Protein AF-A0A9E2CR13-F1 (afdb_monomer_lite)

Structure (mmCIF, N/CA/C/O backbone):
data_AF-A0A9E2CR13-F1
#
_entry.id   AF-A0A9E2CR13-F1
#
loop_
_atom_site.group_PDB
_atom_site.id
_atom_site.type_symbol
_atom_site.label_atom_id
_atom_site.label_alt_id
_atom_site.label_comp_id
_atom_site.label_asym_id
_atom_site.label_entity_id
_atom_site.label_seq_id
_atom_site.pdbx_PDB_ins_code
_atom_site.Cartn_x
_atom_site.Cartn_y
_atom_site.Cartn_z
_atom_site.occupancy
_atom_site.B_iso_or_equiv
_atom_site.auth_seq_id
_atom_site.auth_comp_id
_atom_site.auth_asym_id
_atom_site.auth_atom_id
_atom_site.pdbx_PDB_model_num
ATOM 1 N N . MET A 1 1 ? 17.959 -12.755 -21.884 1.00 56.34 1 MET A N 1
ATOM 2 C CA . MET A 1 1 ? 17.316 -11.685 -21.083 1.00 56.34 1 MET A CA 1
ATOM 3 C C . MET A 1 1 ? 18.048 -10.366 -21.366 1.00 56.34 1 MET A C 1
ATOM 5 O O . MET A 1 1 ? 18.959 -10.002 -20.636 1.00 56.34 1 MET A O 1
ATOM 9 N N . ASN A 1 2 ? 17.731 -9.683 -22.476 1.00 63.97 2 ASN A N 1
ATOM 10 C CA . ASN A 1 2 ? 18.616 -8.652 -23.065 1.00 63.97 2 ASN A CA 1
ATOM 11 C C . ASN A 1 2 ? 18.690 -7.321 -22.292 1.00 63.97 2 ASN A C 1
ATOM 13 O O . ASN A 1 2 ? 19.558 -6.507 -22.577 1.00 63.97 2 ASN A O 1
ATOM 17 N N . ASN A 1 3 ? 17.838 -7.109 -21.285 1.00 83.69 3 ASN A N 1
ATOM 18 C CA . ASN A 1 3 ? 17.772 -5.853 -20.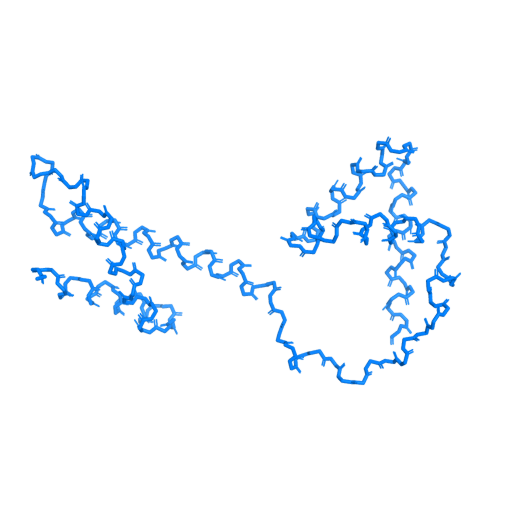532 1.00 83.69 3 ASN A CA 1
ATOM 19 C C . ASN A 1 3 ? 17.955 -6.035 -19.015 1.00 83.69 3 ASN A C 1
ATOM 21 O O . ASN A 1 3 ? 17.554 -5.170 -18.242 1.00 83.69 3 ASN A O 1
ATOM 25 N N . ILE A 1 4 ? 18.578 -7.127 -18.557 1.00 92.75 4 ILE A N 1
ATOM 26 C CA . ILE A 1 4 ? 18.740 -7.386 -17.112 1.00 92.75 4 ILE A CA 1
ATOM 27 C C . ILE A 1 4 ? 19.483 -6.254 -16.381 1.00 92.75 4 ILE A C 1
ATOM 29 O O . ILE A 1 4 ? 19.138 -5.909 -15.254 1.00 92.75 4 ILE A O 1
ATOM 33 N N . ASN A 1 5 ? 20.445 -5.607 -17.046 1.00 95.38 5 ASN A N 1
ATOM 34 C CA . ASN A 1 5 ? 21.179 -4.469 -16.487 1.00 95.38 5 ASN A CA 1
ATOM 35 C C . ASN A 1 5 ? 20.292 -3.229 -16.299 1.00 95.38 5 ASN A C 1
ATOM 37 O O . ASN A 1 5 ? 20.493 -2.480 -15.347 1.00 95.38 5 ASN A O 1
ATOM 41 N N . LEU A 1 6 ? 19.289 -3.029 -17.162 1.00 95.62 6 LEU A N 1
ATOM 42 C CA . LEU A 1 6 ? 18.298 -1.962 -17.007 1.00 95.62 6 LEU A CA 1
ATOM 43 C C . LEU A 1 6 ? 17.448 -2.203 -15.756 1.00 95.62 6 LEU A C 1
ATOM 45 O O . LEU A 1 6 ? 17.302 -1.301 -14.936 1.00 95.62 6 LEU A O 1
ATOM 49 N N . ILE A 1 7 ? 16.956 -3.434 -15.591 1.00 97.44 7 ILE A N 1
ATOM 50 C CA . ILE A 1 7 ? 16.152 -3.848 -14.434 1.00 97.44 7 ILE A CA 1
ATOM 51 C C . ILE A 1 7 ? 16.956 -3.642 -13.144 1.00 97.44 7 ILE A C 1
ATOM 53 O O . ILE A 1 7 ? 16.495 -2.952 -12.237 1.00 97.44 7 ILE A O 1
ATOM 57 N N . ARG A 1 8 ? 18.200 -4.149 -13.097 1.00 97.50 8 ARG A N 1
ATOM 58 C CA . ARG A 1 8 ? 19.111 -3.969 -11.952 1.00 97.50 8 ARG A CA 1
ATOM 59 C C . ARG A 1 8 ? 19.359 -2.497 -11.643 1.00 97.50 8 ARG A C 1
ATOM 61 O O . ARG A 1 8 ? 19.300 -2.113 -10.483 1.00 97.50 8 ARG A O 1
ATOM 68 N N . LYS A 1 9 ? 19.609 -1.671 -12.665 1.00 97.44 9 LYS A N 1
ATOM 69 C CA . LYS A 1 9 ? 19.851 -0.232 -12.496 1.00 97.44 9 LYS A CA 1
ATOM 70 C C . LYS A 1 9 ? 18.651 0.476 -11.866 1.00 97.44 9 LYS A C 1
ATOM 72 O O . LYS A 1 9 ? 18.838 1.276 -10.952 1.00 97.44 9 LYS A O 1
ATOM 77 N N . ILE A 1 10 ? 17.438 0.192 -12.341 1.00 97.88 10 ILE A N 1
ATOM 78 C CA . ILE A 1 10 ? 16.218 0.813 -11.809 1.00 97.88 10 ILE A CA 1
ATOM 79 C C . ILE A 1 10 ? 15.970 0.332 -10.375 1.00 97.88 10 ILE A C 1
ATOM 81 O O . ILE A 1 10 ? 15.835 1.164 -9.481 1.00 97.88 10 ILE A O 1
ATOM 85 N N . ALA A 1 11 ? 15.997 -0.982 -10.131 1.00 98.19 11 ALA A N 1
ATOM 86 C CA . ALA A 1 11 ? 15.808 -1.553 -8.795 1.00 98.19 11 ALA A CA 1
ATOM 87 C C . ALA A 1 11 ? 16.833 -1.007 -7.785 1.00 98.19 11 ALA A C 1
ATOM 89 O O . ALA A 1 11 ? 16.461 -0.584 -6.693 1.00 98.19 11 ALA A O 1
ATOM 90 N N . TRP A 1 12 ? 18.109 -0.914 -8.177 1.00 98.25 12 TRP A N 1
ATOM 91 C CA . TRP A 1 12 ? 19.166 -0.338 -7.344 1.00 98.25 12 TRP A CA 1
ATOM 92 C C . TRP A 1 12 ? 18.924 1.139 -7.022 1.00 98.25 12 TRP A C 1
ATOM 94 O O . TRP A 1 12 ? 19.125 1.566 -5.888 1.00 98.25 12 TRP A O 1
ATOM 104 N N . SER A 1 13 ? 18.455 1.926 -7.996 1.00 98.00 13 SER A N 1
ATOM 105 C CA . SER A 1 13 ? 18.085 3.324 -7.753 1.00 98.00 13 SER A CA 1
ATOM 106 C C . SER A 1 13 ? 16.983 3.431 -6.701 1.00 98.00 13 SER A C 1
ATOM 108 O O . SER A 1 13 ? 17.085 4.272 -5.813 1.00 98.00 13 SER A O 1
ATOM 110 N N . PHE A 1 14 ? 15.957 2.579 -6.776 1.00 98.00 14 PHE A N 1
ATOM 111 C CA . PHE A 1 14 ? 14.889 2.550 -5.780 1.00 98.00 14 PHE A CA 1
ATOM 112 C C . PHE A 1 14 ? 15.428 2.139 -4.409 1.00 98.00 14 PHE A C 1
ATOM 114 O O . PHE A 1 14 ? 15.228 2.896 -3.463 1.00 98.00 14 PHE A O 1
ATOM 121 N N . HIS A 1 15 ? 16.200 1.049 -4.330 1.00 97.75 15 HIS A N 1
ATOM 122 C CA . HIS A 1 15 ? 16.853 0.575 -3.103 1.00 97.75 15 HIS A CA 1
ATOM 123 C C . HIS A 1 15 ? 17.627 1.701 -2.405 1.00 97.75 15 HIS A C 1
ATOM 125 O O . HIS A 1 15 ? 17.410 1.979 -1.228 1.00 97.75 15 HIS A O 1
ATOM 131 N N . LYS A 1 16 ? 18.458 2.436 -3.157 1.00 97.94 16 LYS A N 1
ATOM 132 C CA . LYS A 1 16 ? 19.237 3.567 -2.632 1.00 97.94 16 LYS A CA 1
ATOM 133 C C . LYS A 1 16 ? 18.376 4.713 -2.101 1.00 97.94 16 LYS A C 1
ATOM 135 O O . LYS A 1 16 ? 18.808 5.392 -1.177 1.00 97.94 16 LYS A O 1
ATOM 140 N N . THR A 1 17 ? 17.208 4.957 -2.694 1.00 96.62 17 THR A N 1
ATOM 141 C CA . THR A 1 17 ? 16.324 6.069 -2.303 1.00 96.62 17 THR A CA 1
ATOM 142 C C . THR A 1 17 ? 15.320 5.716 -1.210 1.00 96.62 17 THR A C 1
ATOM 144 O O . THR A 1 17 ? 14.917 6.601 -0.464 1.00 96.62 17 THR A O 1
ATOM 147 N N . THR A 1 18 ? 14.891 4.456 -1.117 1.00 94.38 18 THR A N 1
ATOM 148 C CA . THR A 1 18 ? 13.803 4.033 -0.221 1.00 94.38 18 THR A CA 1
ATOM 149 C C . THR A 1 18 ? 14.293 3.193 0.951 1.00 94.38 18 THR A C 1
ATOM 151 O O . THR A 1 18 ? 13.548 3.019 1.909 1.00 94.38 18 THR A O 1
ATOM 154 N N . GLY A 1 19 ? 15.512 2.646 0.875 1.00 93.44 19 GLY A N 1
ATOM 155 C CA . GLY A 1 19 ? 16.061 1.726 1.873 1.00 93.44 19 GLY A CA 1
ATOM 156 C C . GLY A 1 19 ? 15.401 0.343 1.887 1.00 93.44 19 GLY A C 1
ATOM 157 O O . GLY A 1 19 ? 15.674 -0.445 2.785 1.00 93.44 19 GLY A O 1
ATOM 158 N N . LYS A 1 20 ? 14.524 0.041 0.922 1.00 94.25 20 LYS A N 1
ATOM 159 C CA . LYS A 1 20 ? 13.822 -1.248 0.824 1.00 94.25 20 LYS A CA 1
ATOM 160 C C . LYS A 1 20 ? 14.728 -2.350 0.308 1.00 94.25 20 LYS A C 1
ATOM 162 O O . LYS A 1 20 ? 15.690 -2.052 -0.394 1.00 94.25 20 LYS A O 1
ATOM 167 N N . ASP A 1 21 ? 14.404 -3.599 0.632 1.00 96.44 21 ASP A N 1
ATOM 168 C CA . ASP A 1 21 ? 15.226 -4.749 0.266 1.00 96.44 21 ASP A CA 1
ATOM 169 C C . ASP A 1 21 ? 15.513 -4.810 -1.245 1.00 96.44 21 ASP A C 1
ATOM 171 O O . ASP A 1 21 ? 14.651 -4.544 -2.090 1.00 96.44 21 ASP A O 1
ATOM 175 N N . TRP A 1 22 ? 16.769 -5.105 -1.582 1.00 96.81 22 TRP A N 1
ATOM 176 C CA . TRP A 1 22 ? 17.214 -5.113 -2.970 1.00 96.81 22 TRP A CA 1
ATOM 177 C C . TRP A 1 22 ? 16.622 -6.281 -3.761 1.00 96.81 22 TRP A C 1
ATOM 179 O O . TRP A 1 22 ? 16.248 -6.084 -4.921 1.00 96.81 22 TRP A O 1
ATOM 189 N N . GLU A 1 23 ? 16.543 -7.476 -3.168 1.00 97.31 23 GLU A N 1
ATOM 190 C CA . GLU A 1 23 ? 16.016 -8.652 -3.858 1.00 97.31 23 GLU A CA 1
ATOM 191 C C . GLU A 1 23 ? 14.535 -8.481 -4.165 1.00 97.31 23 GLU A C 1
ATOM 193 O O . GLU A 1 23 ? 14.118 -8.749 -5.294 1.00 97.31 23 GLU A O 1
ATOM 198 N N . ASP A 1 24 ? 13.758 -7.975 -3.210 1.00 96.62 24 ASP A N 1
ATOM 199 C CA . ASP A 1 24 ? 12.329 -7.722 -3.397 1.00 96.62 24 ASP A CA 1
ATOM 200 C C . ASP A 1 24 ? 12.087 -6.709 -4.518 1.00 96.62 24 ASP A C 1
ATOM 202 O O . ASP A 1 24 ? 11.329 -6.968 -5.457 1.00 96.62 24 ASP A O 1
ATOM 206 N N . LEU A 1 25 ? 12.807 -5.582 -4.498 1.00 98.25 25 LEU A N 1
ATOM 207 C CA . LEU A 1 25 ? 12.724 -4.587 -5.568 1.00 98.25 25 LEU A CA 1
ATOM 208 C C . LEU A 1 25 ? 13.158 -5.153 -6.923 1.00 98.25 25 LEU A C 1
ATOM 210 O O . LEU A 1 25 ? 12.576 -4.803 -7.951 1.00 98.25 25 LEU A O 1
ATOM 214 N N . PHE A 1 26 ? 14.176 -6.014 -6.957 1.00 98.12 26 PHE A N 1
ATOM 215 C CA . PHE A 1 26 ? 14.631 -6.641 -8.194 1.00 98.12 26 PHE A CA 1
ATOM 216 C C . PHE A 1 26 ? 13.609 -7.646 -8.744 1.00 98.12 26 PHE A C 1
ATOM 218 O O . PHE A 1 26 ? 13.379 -7.674 -9.959 1.00 98.12 26 PHE A O 1
ATOM 225 N N . ARG A 1 27 ? 12.958 -8.432 -7.878 1.00 98.00 27 ARG A N 1
ATOM 226 C CA . ARG A 1 27 ? 11.876 -9.359 -8.250 1.00 98.00 27 ARG A CA 1
ATOM 227 C C . ARG A 1 27 ? 10.677 -8.601 -8.816 1.00 98.00 27 ARG A C 1
ATOM 229 O O . ARG A 1 27 ? 10.245 -8.906 -9.927 1.00 98.00 27 ARG A O 1
ATOM 236 N N . GLU A 1 28 ? 10.222 -7.556 -8.131 1.00 98.25 28 GLU A N 1
ATOM 237 C CA . GLU A 1 28 ? 9.119 -6.700 -8.590 1.00 98.25 28 GLU A CA 1
ATOM 238 C C . GLU A 1 28 ? 9.447 -5.978 -9.903 1.00 98.25 28 GLU A C 1
ATOM 240 O O . GLU A 1 28 ? 8.629 -5.925 -10.823 1.00 98.25 28 GLU A O 1
ATOM 245 N N . ALA A 1 29 ? 10.673 -5.469 -10.048 1.00 98.06 29 ALA A N 1
ATOM 246 C CA . ALA A 1 29 ? 11.113 -4.847 -11.294 1.00 98.06 29 ALA A CA 1
ATOM 247 C C . ALA A 1 29 ? 11.161 -5.850 -12.459 1.00 98.06 29 ALA A C 1
ATOM 249 O O . ALA A 1 29 ? 10.866 -5.495 -13.602 1.00 98.06 29 ALA A O 1
ATOM 250 N N . THR A 1 30 ? 11.532 -7.101 -12.175 1.00 97.75 30 THR A N 1
ATOM 251 C CA . THR A 1 30 ? 11.561 -8.182 -13.166 1.00 97.75 30 THR A CA 1
ATOM 252 C C . THR A 1 30 ? 10.152 -8.572 -13.599 1.00 97.75 30 THR A C 1
ATOM 254 O O . THR A 1 30 ? 9.916 -8.718 -14.797 1.00 97.75 30 THR A O 1
ATOM 257 N N . LEU A 1 31 ? 9.212 -8.679 -12.656 1.00 97.69 31 LEU A N 1
ATOM 258 C CA . LEU A 1 31 ? 7.801 -8.923 -12.952 1.00 97.69 31 LEU A CA 1
ATOM 259 C C . LEU A 1 31 ? 7.241 -7.839 -13.883 1.00 97.69 31 LEU A C 1
ATOM 261 O O . LEU A 1 31 ? 6.749 -8.154 -14.965 1.00 97.69 31 LEU A O 1
ATOM 265 N N . ALA A 1 32 ? 7.432 -6.566 -13.528 1.00 97.81 32 ALA A N 1
ATOM 266 C CA . ALA A 1 32 ? 6.978 -5.434 -14.334 1.00 97.81 32 ALA A CA 1
ATOM 267 C C . ALA A 1 32 ? 7.573 -5.425 -15.752 1.00 97.81 32 ALA A C 1
ATOM 269 O O . ALA A 1 32 ? 6.899 -5.067 -16.717 1.00 97.81 32 ALA A O 1
ATOM 270 N N . TYR A 1 33 ? 8.845 -5.815 -15.892 1.00 97.31 33 TYR A N 1
ATOM 271 C CA . TYR A 1 33 ? 9.487 -5.949 -17.199 1.00 97.31 33 TYR A CA 1
ATOM 272 C C . TYR A 1 33 ? 8.817 -7.031 -18.053 1.00 97.31 33 TYR A C 1
ATOM 274 O O . TYR A 1 33 ? 8.574 -6.804 -19.236 1.00 97.31 33 TYR A O 1
ATOM 282 N N . LEU A 1 34 ? 8.539 -8.203 -17.472 1.00 95.94 34 LEU A N 1
ATOM 283 C CA . LEU A 1 34 ? 7.902 -9.309 -18.188 1.00 95.94 34 LEU A CA 1
ATOM 284 C C . LEU A 1 34 ? 6.496 -8.921 -18.651 1.00 95.94 34 LEU A C 1
ATOM 286 O O . LEU A 1 34 ? 6.175 -9.108 -19.820 1.00 95.94 34 LEU A O 1
ATOM 290 N N . GLU A 1 35 ? 5.705 -8.300 -17.777 1.00 96.12 35 GLU A N 1
ATOM 291 C CA . GLU A 1 35 ? 4.365 -7.808 -18.114 1.00 96.12 35 GLU A CA 1
ATOM 292 C C . GLU A 1 35 ? 4.404 -6.765 -19.240 1.00 96.12 35 GLU A C 1
ATOM 294 O O . GLU A 1 35 ? 3.653 -6.865 -20.210 1.00 96.12 35 GLU A O 1
ATOM 299 N N . ALA A 1 36 ? 5.322 -5.798 -19.158 1.00 96.31 36 ALA A N 1
ATOM 300 C CA . ALA A 1 36 ? 5.481 -4.761 -20.176 1.00 96.31 36 ALA A CA 1
ATOM 301 C C . ALA A 1 36 ? 6.012 -5.305 -21.512 1.00 96.31 36 ALA A C 1
ATOM 303 O O . ALA A 1 36 ? 5.737 -4.742 -22.570 1.00 96.31 36 ALA A O 1
ATOM 304 N N . LEU A 1 37 ? 6.767 -6.406 -21.504 1.00 95.19 37 LEU A N 1
ATOM 305 C CA . LEU A 1 37 ? 7.280 -7.011 -22.733 1.00 95.19 37 LEU A CA 1
ATOM 306 C C . LEU A 1 37 ? 6.158 -7.519 -23.639 1.00 95.19 37 LEU A C 1
ATOM 308 O O . LEU A 1 37 ? 6.288 -7.436 -24.857 1.00 95.19 37 LEU A O 1
ATOM 312 N N . HIS A 1 38 ? 5.050 -7.981 -23.059 1.00 94.69 38 HIS A N 1
ATOM 313 C CA . HIS A 1 38 ? 3.893 -8.462 -23.814 1.00 94.69 38 HIS A CA 1
ATOM 314 C C . HIS A 1 38 ? 3.108 -7.351 -24.520 1.00 94.69 38 HIS A C 1
ATOM 316 O O . HIS A 1 38 ? 2.357 -7.634 -25.449 1.00 94.69 38 HIS A O 1
ATOM 322 N N . THR A 1 39 ? 3.268 -6.099 -24.094 1.00 96.00 39 THR A N 1
ATOM 323 C CA . THR A 1 39 ? 2.512 -4.945 -24.604 1.00 96.00 39 THR A CA 1
ATOM 324 C C . THR A 1 39 ? 3.387 -3.929 -25.337 1.00 96.00 39 THR A C 1
ATOM 326 O O . THR A 1 39 ? 2.885 -2.899 -25.791 1.00 96.00 39 THR A O 1
ATOM 329 N N . TYR A 1 40 ? 4.690 -4.199 -25.459 1.00 96.94 40 TYR A N 1
ATOM 330 C CA . TYR A 1 40 ? 5.629 -3.314 -26.133 1.00 96.94 40 TYR A CA 1
ATOM 331 C C . TYR A 1 40 ? 5.384 -3.275 -27.647 1.00 96.94 40 TYR A C 1
ATOM 333 O O . TYR A 1 40 ? 5.325 -4.306 -28.313 1.00 96.94 40 TYR A O 1
ATOM 341 N N . ASP A 1 41 ? 5.315 -2.057 -28.178 1.00 96.06 41 ASP A N 1
ATOM 342 C CA . ASP A 1 41 ? 5.172 -1.762 -29.601 1.00 96.06 41 ASP A CA 1
ATOM 343 C C . ASP A 1 41 ? 6.425 -1.004 -30.089 1.00 96.06 41 ASP A C 1
ATOM 345 O O . ASP A 1 41 ? 6.674 0.116 -29.618 1.00 96.06 41 ASP A O 1
ATOM 349 N N . PRO A 1 42 ? 7.235 -1.586 -30.998 1.00 95.56 42 PRO A N 1
ATOM 350 C CA . PRO A 1 42 ? 8.461 -0.960 -31.487 1.00 95.56 42 PRO A CA 1
ATOM 351 C C . PRO A 1 42 ? 8.224 0.333 -32.277 1.00 95.56 42 PRO A C 1
ATOM 353 O O . PRO A 1 42 ? 9.095 1.204 -32.262 1.00 95.56 42 PRO A O 1
ATOM 356 N N . GLU A 1 43 ? 7.044 0.519 -32.875 1.00 97.00 43 GLU A N 1
ATOM 357 C CA . GLU A 1 43 ? 6.705 1.727 -33.641 1.00 97.00 43 GLU A CA 1
ATOM 358 C C . GLU A 1 43 ? 6.490 2.950 -32.734 1.00 97.00 43 GLU A C 1
ATOM 360 O O . GLU A 1 43 ? 6.576 4.098 -33.168 1.00 97.00 43 GLU A O 1
ATOM 365 N N . ARG A 1 44 ? 6.249 2.728 -31.435 1.00 93.62 44 ARG A N 1
ATOM 366 C CA . ARG A 1 44 ? 5.996 3.795 -30.450 1.00 93.62 44 ARG A CA 1
ATOM 367 C C . ARG A 1 44 ? 7.254 4.292 -29.744 1.00 93.62 44 ARG A C 1
ATOM 369 O O . ARG A 1 44 ? 7.176 5.231 -28.951 1.00 93.62 44 ARG A O 1
ATOM 376 N N . GLY A 1 45 ? 8.411 3.682 -30.009 1.00 94.38 45 GLY A N 1
ATOM 377 C CA . GLY A 1 45 ? 9.703 4.142 -29.505 1.00 94.38 45 GLY A CA 1
ATOM 378 C C . GLY A 1 45 ? 10.602 3.041 -28.949 1.00 94.38 45 GLY A C 1
ATOM 379 O O . GLY A 1 45 ? 10.353 1.844 -29.077 1.00 94.38 45 GLY A O 1
ATOM 380 N N . LYS A 1 46 ? 11.703 3.457 -28.310 1.00 95.38 46 LYS A N 1
ATOM 381 C CA . LYS A 1 46 ? 12.753 2.546 -27.829 1.00 95.38 46 LYS A CA 1
ATOM 382 C C . LYS A 1 46 ? 12.274 1.689 -26.657 1.00 95.38 46 LYS A C 1
ATOM 384 O O . LYS A 1 46 ? 11.774 2.217 -25.662 1.00 95.38 46 LYS A O 1
ATOM 389 N N . ILE A 1 47 ? 12.564 0.387 -26.722 1.00 94.69 47 ILE A N 1
ATOM 390 C CA . ILE A 1 47 ? 12.235 -0.580 -25.666 1.00 94.69 47 ILE A CA 1
ATOM 391 C C . ILE A 1 47 ? 12.768 -0.149 -24.299 1.00 94.69 47 ILE A C 1
ATOM 393 O O . ILE A 1 47 ? 12.056 -0.223 -23.309 1.00 94.69 47 ILE A O 1
ATOM 397 N N . THR A 1 48 ? 13.992 0.375 -24.223 1.00 94.75 48 THR A N 1
ATOM 398 C CA . THR A 1 48 ? 14.600 0.793 -22.951 1.00 94.75 48 THR A CA 1
ATOM 399 C C . THR A 1 48 ? 13.844 1.944 -22.298 1.00 94.75 48 THR A C 1
ATOM 401 O O . THR A 1 48 ? 13.662 1.938 -21.083 1.00 94.75 48 THR A O 1
ATOM 404 N N . THR A 1 49 ? 13.364 2.902 -23.094 1.00 95.81 49 THR A N 1
ATOM 405 C CA . THR A 1 49 ? 12.543 4.019 -22.620 1.00 95.81 49 THR A CA 1
ATOM 406 C C . THR A 1 49 ? 11.190 3.520 -22.132 1.00 95.81 49 THR A C 1
ATOM 408 O O . THR A 1 49 ? 10.786 3.862 -21.024 1.00 95.81 49 THR A O 1
ATOM 411 N N . TYR A 1 50 ? 10.516 2.676 -22.917 1.00 96.88 50 TYR A N 1
ATOM 412 C CA . TYR A 1 50 ? 9.227 2.100 -22.536 1.00 96.88 50 TYR A CA 1
ATOM 413 C C . TYR A 1 50 ? 9.327 1.295 -21.230 1.00 96.88 50 TYR A C 1
ATOM 415 O O . TYR A 1 50 ? 8.604 1.556 -20.270 1.00 96.88 50 TYR A O 1
ATOM 423 N N . MET A 1 51 ? 10.313 0.401 -21.149 1.00 97.19 51 MET A N 1
ATOM 424 C CA . MET A 1 51 ? 10.568 -0.427 -19.969 1.00 97.19 51 MET A CA 1
ATOM 425 C C . MET A 1 51 ? 10.915 0.410 -18.742 1.00 97.19 51 MET A C 1
ATOM 427 O O . MET A 1 51 ? 10.430 0.122 -17.651 1.00 97.19 51 MET A O 1
ATOM 431 N N . TRP A 1 52 ? 11.711 1.472 -18.905 1.00 97.44 52 TRP A N 1
ATOM 432 C CA . TRP A 1 52 ? 12.015 2.391 -17.810 1.00 97.44 52 TRP A CA 1
ATOM 433 C C . TRP A 1 52 ? 10.741 2.971 -17.193 1.00 97.44 52 TRP A C 1
ATOM 435 O O . TRP A 1 52 ? 10.599 2.971 -15.968 1.00 97.44 52 TRP A O 1
ATOM 445 N N . TRP A 1 53 ? 9.803 3.429 -18.028 1.00 97.81 53 TRP A N 1
ATOM 446 C CA . TRP A 1 53 ? 8.525 3.976 -17.573 1.00 97.81 53 TRP A CA 1
ATOM 447 C C . TRP A 1 53 ? 7.662 2.934 -16.860 1.00 97.81 53 TRP A C 1
ATOM 449 O O . TRP A 1 53 ? 7.208 3.197 -15.744 1.00 97.81 53 TRP A O 1
ATOM 459 N N . CYS A 1 54 ? 7.477 1.755 -17.458 1.00 97.94 54 CYS A N 1
ATOM 460 C CA . CYS A 1 54 ? 6.661 0.685 -16.882 1.00 97.94 54 CYS A CA 1
ATOM 461 C C . CYS A 1 54 ? 7.208 0.209 -15.531 1.00 97.94 54 CYS A C 1
ATOM 463 O O . CYS A 1 54 ? 6.482 0.230 -14.538 1.00 97.94 54 CYS A O 1
ATOM 465 N N . ILE A 1 55 ? 8.501 -0.123 -15.465 1.00 98.25 55 ILE A N 1
ATOM 466 C CA . ILE A 1 55 ? 9.146 -0.606 -14.236 1.00 98.25 55 ILE A CA 1
ATOM 467 C C . ILE A 1 55 ? 9.085 0.467 -13.143 1.00 98.25 55 ILE A C 1
ATOM 469 O O . ILE A 1 55 ? 8.697 0.185 -12.012 1.00 98.25 55 ILE A O 1
ATOM 473 N N . THR A 1 56 ? 9.417 1.721 -13.469 1.00 98.19 56 THR A N 1
ATOM 474 C CA . THR A 1 56 ? 9.390 2.825 -12.494 1.00 98.19 56 THR A CA 1
ATOM 475 C C . THR A 1 56 ? 7.983 3.063 -11.945 1.00 98.19 56 THR A C 1
ATOM 477 O O . THR A 1 56 ? 7.817 3.305 -10.748 1.00 98.19 56 THR A O 1
ATOM 480 N N . SER A 1 57 ? 6.963 3.021 -12.808 1.00 98.25 57 SER A N 1
ATOM 481 C CA . SER A 1 57 ? 5.565 3.177 -12.397 1.00 98.25 57 SER A CA 1
ATOM 482 C C . SER A 1 57 ? 5.126 2.034 -11.477 1.00 98.25 57 SER A C 1
ATOM 484 O O . SER A 1 57 ? 4.563 2.281 -10.407 1.00 98.25 57 SER A O 1
ATOM 486 N N . HIS A 1 58 ? 5.463 0.796 -11.850 1.00 98.31 58 HIS A N 1
ATOM 487 C CA . HIS A 1 58 ? 5.170 -0.400 -11.063 1.00 98.31 58 HIS A CA 1
ATOM 488 C C . HIS A 1 58 ? 5.794 -0.336 -9.673 1.00 98.31 58 HIS A C 1
ATOM 490 O O . HIS A 1 58 ? 5.074 -0.437 -8.684 1.00 98.31 58 HIS A O 1
ATOM 496 N N . LEU A 1 59 ? 7.098 -0.059 -9.573 1.00 98.12 59 LEU A N 1
ATOM 497 C CA . LEU A 1 59 ? 7.793 0.022 -8.285 1.00 98.12 59 LEU A CA 1
ATOM 498 C C . LEU A 1 59 ? 7.225 1.125 -7.381 1.00 98.12 59 LEU A C 1
ATOM 500 O O . LEU A 1 59 ? 7.063 0.923 -6.180 1.00 98.12 59 LEU A O 1
ATOM 504 N N . LYS A 1 60 ? 6.844 2.283 -7.939 1.00 97.69 60 LYS A N 1
ATOM 505 C CA . LYS A 1 60 ? 6.141 3.327 -7.169 1.00 97.69 60 LYS A CA 1
ATOM 506 C C . LYS A 1 60 ? 4.803 2.825 -6.621 1.00 97.69 60 LYS A C 1
ATOM 508 O O . LYS A 1 60 ? 4.444 3.158 -5.494 1.00 97.69 60 LYS A O 1
ATOM 513 N N . SER A 1 61 ? 4.055 2.062 -7.416 1.00 96.88 61 SER A N 1
ATOM 514 C CA . SER A 1 61 ? 2.779 1.468 -7.002 1.00 96.88 61 SER A CA 1
ATOM 515 C C . SER A 1 61 ? 2.980 0.408 -5.918 1.00 96.88 61 SER A C 1
ATOM 517 O O . SER A 1 61 ? 2.304 0.457 -4.890 1.00 96.88 61 SER A O 1
ATOM 519 N N . TYR A 1 62 ? 3.950 -0.488 -6.109 1.00 96.38 62 TYR A N 1
ATOM 520 C CA . TYR A 1 62 ? 4.356 -1.509 -5.146 1.00 96.38 62 TYR A CA 1
ATOM 521 C C . TYR A 1 62 ? 4.668 -0.891 -3.779 1.00 96.38 62 TYR A C 1
ATOM 523 O O . TYR A 1 62 ? 4.017 -1.223 -2.793 1.00 96.38 62 TYR A O 1
ATOM 531 N N . LEU A 1 63 ? 5.548 0.113 -3.734 1.00 94.38 63 LEU A N 1
ATOM 532 C CA . LEU A 1 63 ? 5.947 0.763 -2.482 1.00 94.38 63 LEU A CA 1
ATOM 533 C C . LEU A 1 63 ? 4.798 1.480 -1.766 1.00 94.38 63 LEU A C 1
ATOM 535 O O . LEU A 1 63 ? 4.732 1.484 -0.540 1.00 94.38 63 LEU A O 1
ATOM 539 N N . ARG A 1 64 ? 3.863 2.080 -2.512 1.00 91.56 64 ARG A N 1
ATOM 540 C CA . ARG A 1 64 ? 2.661 2.695 -1.920 1.00 91.56 64 ARG A CA 1
ATOM 541 C C . ARG A 1 64 ? 1.746 1.650 -1.284 1.00 91.56 64 ARG A C 1
ATOM 543 O O . ARG A 1 64 ? 1.191 1.895 -0.211 1.00 91.56 64 ARG A O 1
ATOM 550 N N . LYS A 1 65 ? 1.577 0.500 -1.943 1.00 89.50 65 LYS A N 1
ATOM 551 C CA . LYS A 1 65 ? 0.793 -0.622 -1.408 1.00 89.50 65 LYS A CA 1
ATOM 552 C C . LYS A 1 65 ? 1.460 -1.195 -0.164 1.00 89.50 65 LYS A C 1
ATOM 554 O O . LYS A 1 65 ? 0.790 -1.350 0.850 1.00 89.50 65 LYS A O 1
ATOM 559 N N . GLU A 1 66 ? 2.768 -1.424 -0.225 1.00 87.12 66 GLU A N 1
ATOM 560 C CA . GLU A 1 66 ? 3.561 -1.925 0.894 1.00 87.12 66 GLU A CA 1
ATOM 561 C C . GLU A 1 66 ? 3.447 -0.995 2.110 1.00 87.12 66 GLU A C 1
ATOM 563 O O . GLU A 1 66 ? 3.052 -1.441 3.180 1.00 87.12 66 GLU A O 1
ATOM 568 N N . ALA A 1 67 ? 3.642 0.317 1.931 1.00 84.19 67 ALA A N 1
ATOM 569 C CA . ALA A 1 67 ? 3.494 1.298 3.009 1.00 84.19 67 ALA A CA 1
ATOM 570 C C . ALA A 1 67 ? 2.087 1.300 3.638 1.00 84.19 67 ALA A C 1
ATOM 572 O O . ALA A 1 67 ? 1.939 1.504 4.841 1.00 84.19 67 ALA A O 1
ATOM 573 N N . THR A 1 68 ? 1.041 1.051 2.844 1.00 78.25 68 THR A N 1
ATOM 574 C CA . THR A 1 68 ? -0.334 0.942 3.359 1.00 78.25 68 THR A CA 1
ATOM 575 C C . THR A 1 68 ? -0.518 -0.318 4.209 1.00 78.25 68 THR A C 1
ATOM 577 O O . THR A 1 68 ? -1.228 -0.275 5.209 1.00 78.25 68 THR A O 1
ATOM 580 N N . LEU A 1 69 ? 0.121 -1.428 3.830 1.00 76.06 69 LEU A N 1
ATOM 581 C CA . LEU A 1 69 ? 0.058 -2.691 4.567 1.00 76.06 69 LEU A CA 1
ATOM 582 C C . LEU A 1 69 ? 0.868 -2.631 5.864 1.00 76.06 69 LEU A C 1
ATOM 584 O O . LEU A 1 69 ? 0.355 -3.035 6.903 1.00 76.06 69 LEU A O 1
ATOM 588 N N . THR A 1 70 ? 2.086 -2.081 5.835 1.00 65.69 70 THR A N 1
ATOM 589 C CA . THR A 1 70 ? 2.949 -1.988 7.026 1.00 65.69 70 THR A CA 1
ATOM 590 C C . THR A 1 70 ? 2.297 -1.172 8.144 1.00 65.69 70 THR A C 1
ATOM 592 O O . THR A 1 70 ? 2.396 -1.544 9.304 1.00 65.69 70 THR A O 1
ATOM 595 N N . ASN A 1 71 ? 1.531 -0.126 7.814 1.00 61.06 71 ASN A N 1
ATOM 596 C CA . ASN A 1 71 ? 0.794 0.670 8.807 1.00 61.06 71 ASN A CA 1
ATOM 597 C C . ASN A 1 71 ? -0.347 -0.091 9.519 1.00 61.06 71 ASN A C 1
ATOM 599 O O . ASN A 1 71 ? -0.991 0.465 10.409 1.00 61.06 71 ASN A O 1
ATOM 603 N N . HIS A 1 72 ? -0.648 -1.325 9.112 1.00 57.69 72 HIS A N 1
ATOM 604 C CA . HIS A 1 72 ? -1.748 -2.130 9.647 1.00 57.69 72 HIS A CA 1
ATOM 605 C C . HIS A 1 72 ? -1.309 -3.489 10.201 1.00 57.69 72 HIS A C 1
ATOM 607 O O . HIS A 1 72 ? -2.164 -4.261 10.637 1.00 57.69 72 HIS A O 1
ATOM 613 N N . ILE A 1 73 ? -0.009 -3.788 10.197 1.00 58.50 73 ILE A N 1
ATOM 614 C CA . ILE A 1 73 ? 0.536 -5.034 10.735 1.00 58.50 73 ILE A CA 1
ATOM 615 C C . ILE A 1 73 ? 1.309 -4.677 12.004 1.00 58.50 73 ILE A C 1
ATOM 617 O O . ILE A 1 73 ? 2.406 -4.136 11.933 1.00 58.50 73 ILE A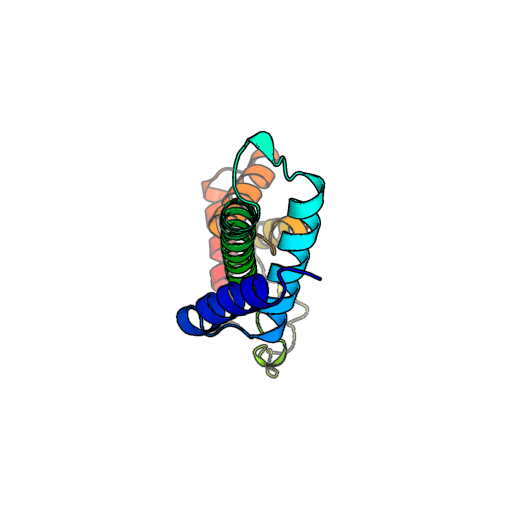 O 1
ATOM 621 N N . TYR A 1 74 ? 0.712 -4.957 13.159 1.00 59.38 74 TYR A N 1
ATOM 622 C CA . TYR A 1 74 ? 1.446 -5.032 14.423 1.00 59.38 74 TYR A CA 1
ATOM 623 C C . TYR A 1 74 ? 2.240 -6.343 14.426 1.00 59.38 74 TYR A C 1
ATOM 625 O O . TYR A 1 74 ? 1.690 -7.362 13.984 1.00 59.38 74 TYR A O 1
ATOM 633 N N . SER A 1 75 ? 3.502 -6.346 14.878 1.00 62.25 75 SER A N 1
ATOM 634 C CA . SER A 1 75 ? 4.195 -7.624 15.064 1.0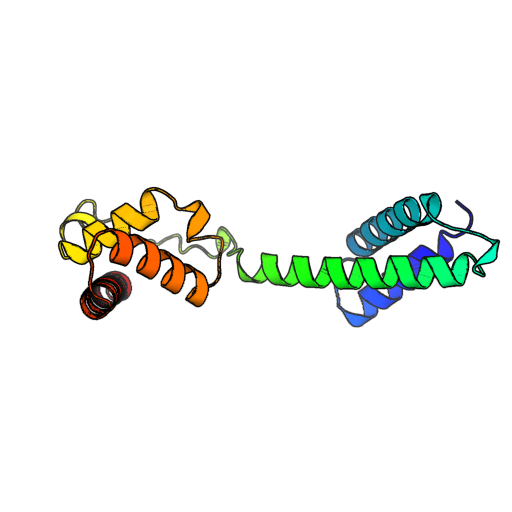0 62.25 75 SER A CA 1
ATOM 635 C C . SER A 1 75 ? 3.480 -8.413 16.156 1.00 62.25 75 SER A C 1
ATOM 637 O O . SER A 1 75 ? 2.973 -7.842 17.120 1.00 62.25 75 SER A O 1
ATOM 639 N N . ILE A 1 76 ? 3.439 -9.739 16.025 1.00 65.25 76 ILE A N 1
ATOM 640 C CA . ILE A 1 76 ? 2.918 -10.607 17.093 1.00 65.25 76 ILE A CA 1
ATOM 641 C C . ILE A 1 76 ? 3.768 -10.435 18.359 1.00 65.25 76 ILE A C 1
ATOM 643 O O . ILE A 1 76 ? 3.244 -10.522 19.463 1.00 65.25 76 ILE A O 1
ATOM 647 N N . GLU A 1 77 ? 5.056 -10.126 18.194 1.00 69.62 77 GLU A N 1
ATOM 648 C CA . GLU A 1 77 ? 5.973 -9.820 19.296 1.00 69.62 77 GLU A CA 1
ATOM 649 C C . GLU A 1 77 ? 5.653 -8.491 20.000 1.00 69.62 77 GLU A C 1
ATOM 651 O O . GLU A 1 77 ? 6.023 -8.321 21.158 1.00 69.62 77 GLU A O 1
ATOM 656 N N . ASP A 1 78 ? 4.947 -7.571 19.332 1.00 68.88 78 ASP A N 1
ATOM 657 C CA . ASP A 1 78 ? 4.506 -6.296 19.915 1.00 68.88 78 ASP A CA 1
ATOM 658 C C . ASP A 1 78 ? 3.187 -6.439 20.691 1.00 68.88 78 ASP A C 1
ATOM 660 O O . ASP A 1 78 ? 2.712 -5.476 21.298 1.00 68.88 78 ASP A O 1
ATOM 664 N N . ILE A 1 79 ? 2.557 -7.619 20.656 1.00 67.94 79 ILE A N 1
ATOM 665 C CA . ILE A 1 79 ? 1.375 -7.903 21.465 1.00 67.94 79 ILE A CA 1
ATOM 666 C C . ILE A 1 79 ? 1.861 -8.112 22.902 1.00 67.94 79 ILE A C 1
ATOM 668 O O . ILE A 1 79 ? 2.638 -9.039 23.139 1.00 67.94 79 ILE A O 1
ATOM 672 N N . PRO A 1 80 ? 1.410 -7.301 23.876 1.00 63.91 80 PRO A N 1
ATOM 673 C CA . PRO A 1 80 ? 1.781 -7.503 25.269 1.00 63.91 80 PRO A CA 1
ATOM 674 C C . PRO A 1 80 ? 1.437 -8.934 25.700 1.00 63.91 80 PRO A C 1
ATOM 676 O O . PRO A 1 80 ? 0.280 -9.345 25.633 1.00 63.91 80 PRO A O 1
ATOM 679 N N . THR A 1 81 ? 2.430 -9.712 26.134 1.00 63.81 81 THR A N 1
ATOM 680 C CA . THR A 1 81 ? 2.216 -11.062 26.689 1.00 63.81 81 THR A CA 1
ATOM 681 C C . THR A 1 81 ? 1.481 -11.032 28.026 1.00 63.81 81 THR A C 1
ATOM 683 O O . THR A 1 81 ? 0.828 -12.008 28.386 1.00 63.81 81 THR A O 1
ATOM 686 N N . ASP A 1 82 ? 1.518 -9.888 28.710 1.00 64.19 82 ASP A N 1
ATOM 687 C CA . ASP A 1 82 ? 0.834 -9.639 29.978 1.00 64.19 82 ASP A CA 1
ATOM 688 C C . ASP A 1 82 ? -0.550 -9.019 29.744 1.00 64.19 82 ASP A C 1
ATOM 690 O O . ASP A 1 82 ? -0.939 -8.057 30.407 1.00 64.19 82 ASP A O 1
ATOM 694 N N . LEU A 1 83 ? -1.302 -9.537 28.766 1.00 57.28 83 LEU A N 1
ATOM 695 C CA . LEU A 1 83 ? -2.710 -9.172 28.637 1.00 57.28 83 LEU A CA 1
ATOM 696 C C . LEU A 1 83 ? -3.406 -9.530 29.960 1.00 57.28 83 LEU A C 1
ATOM 698 O O . LEU A 1 83 ? -3.331 -10.694 30.376 1.00 57.28 83 LEU A O 1
ATOM 702 N N . PRO A 1 84 ? -4.073 -8.572 30.635 1.00 56.06 84 PRO A N 1
ATOM 703 C CA . PRO A 1 84 ? -4.848 -8.881 31.823 1.00 56.06 84 PRO A CA 1
ATOM 704 C C . PRO A 1 84 ? -5.807 -10.013 31.469 1.00 56.06 84 PRO A C 1
ATOM 706 O O . PRO A 1 84 ? -6.441 -9.987 30.409 1.00 56.06 84 PRO A O 1
ATOM 709 N N . VAL A 1 85 ? -5.832 -11.036 32.332 1.00 56.81 85 VAL A N 1
ATOM 710 C CA . VAL A 1 85 ? -6.672 -12.233 32.208 1.00 56.81 85 VAL A CA 1
ATOM 711 C C . VAL A 1 85 ? -8.013 -11.809 31.634 1.00 56.81 85 VAL A C 1
ATOM 713 O O . VAL A 1 85 ? -8.705 -11.011 32.264 1.00 56.81 85 VAL A O 1
ATOM 716 N N . PHE A 1 86 ? -8.324 -12.288 30.422 1.00 56.81 86 PHE A N 1
ATOM 717 C CA . PHE A 1 86 ? -9.551 -11.956 29.703 1.00 56.81 86 PHE A CA 1
ATOM 718 C C . PHE A 1 86 ? -10.708 -12.062 30.686 1.00 56.81 86 PHE A C 1
ATOM 720 O O . PHE A 1 86 ? -11.045 -13.173 31.097 1.00 56.81 86 PHE A O 1
ATOM 727 N N . ASN A 1 87 ? -11.248 -10.921 31.123 1.00 62.66 87 ASN A N 1
ATOM 728 C CA . ASN A 1 87 ? -12.347 -10.926 32.064 1.00 62.66 87 ASN A CA 1
ATOM 729 C C . ASN A 1 87 ? -13.525 -11.555 31.313 1.00 62.66 87 ASN A C 1
ATOM 731 O O . ASN A 1 87 ? -14.032 -10.933 30.372 1.00 62.66 87 ASN A O 1
ATOM 735 N N . PRO A 1 88 ? -13.954 -12.782 31.669 1.00 62.28 88 PRO A N 1
ATOM 736 C CA . PRO A 1 88 ? -14.998 -13.470 30.926 1.00 62.28 88 PRO A CA 1
ATOM 737 C C . PRO A 1 88 ? -16.318 -12.703 30.970 1.00 62.28 88 PRO A C 1
ATOM 739 O O . PRO A 1 88 ? -17.166 -12.963 30.129 1.00 62.28 88 PRO A O 1
ATOM 742 N N . SER A 1 89 ? -16.465 -11.769 31.924 1.00 71.25 89 SER A N 1
ATOM 743 C CA . SER A 1 89 ? -17.618 -10.890 32.078 1.00 71.25 89 SER A CA 1
ATOM 744 C C . SER A 1 89 ? -17.412 -9.468 31.532 1.00 71.25 89 SER A C 1
ATOM 746 O O . SER A 1 89 ? -18.240 -8.602 31.806 1.00 71.25 89 SER A O 1
ATOM 748 N N . LEU A 1 90 ? -16.314 -9.175 30.817 1.00 75.25 90 LEU A N 1
ATOM 749 C CA . LEU A 1 90 ? -16.087 -7.845 30.223 1.00 75.25 90 LEU A CA 1
ATOM 750 C C . LEU A 1 90 ? -17.192 -7.511 29.226 1.00 75.25 90 LEU A C 1
ATOM 752 O O . LEU A 1 90 ? -17.679 -6.391 29.162 1.00 75.25 90 LEU A O 1
ATOM 756 N N . PHE A 1 91 ? -17.593 -8.496 28.424 1.00 80.06 91 PHE A N 1
ATOM 757 C CA . PHE A 1 91 ? -18.631 -8.270 27.435 1.00 80.06 91 PHE A CA 1
ATOM 758 C C . PHE A 1 91 ? -19.972 -7.936 28.110 1.00 80.06 91 PHE A C 1
ATOM 760 O O . PHE A 1 91 ? -20.734 -7.115 27.607 1.00 80.06 91 PHE A O 1
ATOM 767 N N . GLU A 1 92 ? -20.237 -8.538 29.264 1.00 83.00 92 GLU A N 1
ATOM 768 C CA . GLU A 1 92 ? -21.417 -8.340 30.094 1.00 83.00 92 GLU A CA 1
ATOM 769 C C . GLU A 1 92 ? -21.372 -7.032 30.899 1.00 83.00 92 GLU A C 1
ATOM 771 O O . GLU A 1 92 ? -22.439 -6.499 31.201 1.00 83.00 92 GLU A O 1
ATOM 776 N N . SER A 1 93 ? -20.185 -6.492 31.215 1.00 81.56 93 SER A N 1
ATOM 777 C CA . SER A 1 93 ? -20.041 -5.190 31.893 1.00 81.56 93 SER A CA 1
ATOM 778 C C . SER A 1 93 ? -20.295 -4.000 30.967 1.00 81.56 93 SER A C 1
ATOM 780 O O . SER A 1 93 ? -20.606 -2.906 31.439 1.00 81.56 93 SER A O 1
ATOM 782 N N . LEU A 1 94 ? -20.219 -4.208 29.649 1.00 84.56 94 LEU A N 1
ATOM 783 C CA . LEU A 1 94 ? -20.525 -3.178 28.662 1.00 84.56 94 LEU A CA 1
ATOM 784 C C . LEU A 1 94 ? -21.989 -2.739 28.727 1.00 84.56 94 LEU A C 1
ATOM 786 O O . LEU A 1 94 ? -22.900 -3.549 28.919 1.00 84.56 94 LEU A O 1
ATOM 790 N N . THR A 1 95 ? -22.217 -1.460 28.418 1.00 90.06 95 THR A N 1
ATOM 791 C CA . THR A 1 95 ? -23.562 -0.929 28.172 1.00 90.06 95 THR A CA 1
ATOM 792 C C . THR A 1 95 ? -24.258 -1.725 27.066 1.00 90.06 95 THR A C 1
ATOM 794 O O . THR A 1 95 ? -23.605 -2.250 26.160 1.00 90.06 95 THR A O 1
ATOM 797 N N . GLU A 1 96 ? -25.593 -1.798 27.091 1.00 88.94 96 GLU A N 1
ATOM 798 C CA . GLU A 1 96 ? -26.364 -2.478 26.035 1.00 88.94 96 GLU A CA 1
ATOM 799 C C . GLU A 1 96 ? -25.961 -1.989 24.635 1.00 88.94 96 GLU A C 1
ATOM 801 O O . GLU A 1 96 ? -25.821 -2.779 23.692 1.00 88.94 96 GLU A O 1
ATOM 806 N N . ASP A 1 97 ? -25.690 -0.686 24.520 1.00 89.94 97 ASP A N 1
ATOM 807 C CA . ASP A 1 97 ? -25.247 -0.077 23.278 1.00 89.94 97 ASP A CA 1
ATOM 808 C C . ASP A 1 97 ? -23.839 -0.528 22.879 1.00 89.94 97 ASP A C 1
ATOM 810 O O . ASP A 1 97 ? -23.626 -0.935 21.730 1.00 89.94 97 ASP A O 1
ATOM 814 N N . GLY A 1 98 ? -22.898 -0.531 23.827 1.00 88.06 98 GLY A N 1
ATOM 815 C CA . GLY A 1 98 ? -21.545 -1.048 23.639 1.00 88.06 98 GLY A CA 1
ATOM 816 C C . GLY A 1 98 ? -21.544 -2.516 23.207 1.00 88.06 98 GLY A C 1
ATOM 817 O O . GLY A 1 98 ? -20.895 -2.872 22.220 1.00 88.06 98 GLY A O 1
ATOM 818 N N . GLN A 1 99 ? -22.359 -3.359 23.847 1.00 89.38 99 GLN A N 1
ATOM 819 C CA . GLN A 1 99 ? -22.530 -4.763 23.466 1.00 89.38 99 GLN A CA 1
ATOM 820 C C . GLN A 1 99 ? -23.056 -4.910 22.037 1.00 89.38 99 GLN A C 1
ATOM 822 O O . GLN A 1 99 ? -22.600 -5.766 21.272 1.00 89.38 99 GLN A O 1
ATOM 827 N N . GLN A 1 100 ? -24.036 -4.097 21.646 1.00 89.75 100 GLN A N 1
ATOM 828 C CA . GLN A 1 100 ? -24.645 -4.192 20.324 1.00 89.75 100 GLN A CA 1
ATOM 829 C C . GLN A 1 100 ? -23.715 -3.687 19.215 1.00 89.75 100 GLN A C 1
ATOM 831 O O . GLN A 1 100 ? -23.689 -4.262 18.114 1.00 89.75 100 GLN A O 1
ATOM 836 N N . ILE A 1 101 ? -22.911 -2.665 19.510 1.00 90.62 101 ILE A N 1
ATOM 837 C CA . ILE A 1 101 ? -21.832 -2.185 18.645 1.00 90.62 101 ILE A CA 1
ATOM 838 C C . ILE A 1 101 ? -20.761 -3.270 18.498 1.00 90.62 101 ILE A C 1
ATOM 840 O O . ILE A 1 101 ? -20.464 -3.672 17.368 1.00 90.62 101 ILE A O 1
ATOM 844 N N . ALA A 1 102 ? -20.259 -3.819 19.606 1.00 88.75 102 ALA A N 1
ATOM 845 C CA . ALA A 1 102 ? -19.255 -4.879 19.611 1.00 88.75 102 ALA A CA 1
ATOM 846 C C . ALA A 1 102 ? -19.740 -6.122 18.846 1.00 88.75 102 ALA A C 1
ATOM 848 O O . ALA A 1 102 ? -19.070 -6.572 17.917 1.00 88.75 102 ALA A O 1
ATOM 849 N N . LYS A 1 103 ? -20.966 -6.605 19.103 1.00 89.44 103 LYS A N 1
ATOM 850 C CA . LYS A 1 103 ? -21.609 -7.685 18.321 1.00 89.44 103 LYS A CA 1
ATOM 851 C C . LYS A 1 103 ? -21.672 -7.362 16.829 1.00 89.44 103 LYS A C 1
ATOM 853 O O . LYS A 1 103 ? -21.495 -8.247 15.995 1.00 89.44 103 LYS A O 1
ATOM 858 N N . THR A 1 104 ? -21.954 -6.112 16.462 1.00 89.00 104 THR A N 1
ATOM 859 C CA . THR A 1 104 ? -22.037 -5.700 15.053 1.00 89.00 104 THR A CA 1
ATOM 860 C C . THR A 1 104 ? -20.669 -5.753 14.370 1.00 89.00 104 THR A C 1
ATOM 862 O O . THR A 1 104 ? -20.581 -6.230 13.237 1.00 89.00 104 THR A O 1
ATOM 865 N N . VAL A 1 105 ? -19.612 -5.323 15.058 1.00 89.19 105 VAL A N 1
ATOM 866 C CA . VAL A 1 105 ? -18.234 -5.386 14.554 1.00 89.19 105 VAL A CA 1
ATOM 867 C C . VAL A 1 105 ? -17.751 -6.838 14.466 1.00 89.19 105 VAL A C 1
ATOM 869 O O . VAL A 1 105 ? -17.293 -7.268 13.405 1.00 89.19 105 VAL A O 1
ATOM 872 N N . LEU A 1 106 ? -17.943 -7.617 15.535 1.00 88.31 106 LEU A N 1
ATOM 873 C CA . LEU A 1 106 ? -17.519 -9.017 15.644 1.00 88.31 106 LEU A CA 1
ATOM 874 C C . LEU A 1 106 ? -18.246 -9.956 14.673 1.00 88.31 106 LEU A C 1
ATOM 876 O O . LEU A 1 106 ? -17.690 -10.977 14.284 1.00 88.31 106 LEU A O 1
ATOM 880 N N . LYS A 1 107 ? -19.454 -9.611 14.207 1.00 89.19 107 LYS A N 1
ATOM 881 C CA . LYS A 1 107 ? -20.129 -10.368 13.136 1.00 89.19 107 LYS A CA 1
ATOM 882 C C . LYS A 1 107 ? -19.409 -10.280 11.788 1.00 89.19 107 LYS A C 1
ATOM 884 O O . LYS A 1 107 ? -19.576 -11.161 10.949 1.00 89.19 107 LYS A O 1
ATOM 889 N N . CYS A 1 108 ? -18.664 -9.207 11.526 1.00 83.19 108 CYS A N 1
ATOM 890 C CA . CYS A 1 108 ? -17.999 -8.976 10.240 1.00 83.19 108 CYS A CA 1
ATOM 891 C C . CYS A 1 108 ? -16.622 -8.308 10.426 1.00 83.19 108 CYS A C 1
ATOM 893 O O . CYS A 1 108 ? -16.392 -7.234 9.862 1.00 83.19 108 CYS A O 1
ATOM 895 N N . PRO A 1 109 ? -15.675 -8.937 11.144 1.00 82.62 109 PRO A N 1
ATOM 896 C CA . PRO A 1 109 ? -14.427 -8.298 11.566 1.00 82.62 109 PRO A CA 1
ATOM 897 C C . PRO A 1 109 ? -13.588 -7.831 10.373 1.00 82.62 109 PRO A C 1
ATOM 899 O O . PRO A 1 109 ? -13.094 -6.705 10.366 1.00 82.62 109 PRO A O 1
ATOM 902 N N . LYS A 1 110 ? -13.550 -8.617 9.284 1.00 78.81 110 LYS A N 1
ATOM 903 C CA . LYS A 1 110 ? -12.874 -8.251 8.025 1.00 78.81 110 LYS A CA 1
ATOM 904 C C . LYS A 1 110 ? -13.341 -6.911 7.439 1.00 78.81 110 LYS A C 1
ATOM 906 O O . LYS A 1 110 ? -12.588 -6.280 6.717 1.00 78.81 110 LYS A O 1
ATOM 911 N N . LYS A 1 111 ? -14.571 -6.456 7.712 1.00 79.62 111 LYS A N 1
ATOM 912 C CA . LYS A 1 111 ? -15.084 -5.175 7.189 1.00 79.62 111 LYS A CA 1
ATOM 913 C C . LYS A 1 111 ? -14.647 -3.963 8.012 1.00 79.62 111 LYS A C 1
ATOM 915 O O . LYS A 1 111 ? -14.776 -2.844 7.510 1.00 79.62 111 LYS A O 1
ATOM 920 N N . PHE A 1 112 ? -14.177 -4.171 9.238 1.00 82.56 112 PHE A N 1
ATOM 921 C CA . PHE A 1 112 ? -13.837 -3.099 10.174 1.00 82.56 112 PHE A CA 1
ATOM 922 C C . PHE A 1 112 ? -12.336 -3.049 10.470 1.00 82.56 112 PHE A C 1
ATOM 924 O O . PHE A 1 112 ? -11.768 -1.965 10.432 1.00 82.56 112 PHE A O 1
ATOM 931 N N . VAL A 1 113 ? -11.688 -4.203 10.670 1.00 81.38 113 VAL A N 1
ATOM 932 C CA . VAL A 1 113 ? -10.262 -4.299 11.038 1.00 81.38 113 VAL A CA 1
ATOM 933 C C . VAL A 1 113 ? -9.339 -3.911 9.881 1.00 81.38 113 VAL A C 1
ATOM 935 O O . VAL A 1 113 ? -8.327 -3.256 10.087 1.00 81.38 113 VAL A O 1
ATOM 938 N N . THR A 1 114 ? -9.690 -4.253 8.639 1.00 80.25 114 THR A N 1
ATOM 939 C CA . THR A 1 114 ? -8.812 -4.024 7.476 1.00 80.25 114 THR A CA 1
ATOM 940 C C . THR A 1 114 ? -8.915 -2.609 6.898 1.00 80.25 114 THR A C 1
ATOM 942 O O . THR A 1 114 ? -8.537 -2.390 5.746 1.00 80.25 114 THR A O 1
ATOM 945 N N . CYS A 1 115 ? -9.537 -1.663 7.605 1.00 78.19 115 CYS A N 1
ATOM 946 C CA . CYS A 1 115 ? -9.718 -0.306 7.102 1.00 78.19 115 CYS A CA 1
ATOM 947 C C . CYS A 1 115 ? -9.368 0.746 8.160 1.00 78.19 115 CYS A C 1
ATOM 949 O O . CYS A 1 115 ? -9.570 0.500 9.348 1.00 78.19 115 CYS A O 1
ATOM 951 N N . PRO A 1 116 ? -8.897 1.939 7.748 1.00 81.75 116 PRO A N 1
ATOM 952 C CA . PRO A 1 116 ? -8.545 3.000 8.688 1.00 81.75 116 PRO A CA 1
ATOM 953 C C . PRO A 1 116 ? -9.723 3.405 9.583 1.00 81.75 116 PRO A C 1
ATOM 955 O O . PRO A 1 116 ? -10.872 3.420 9.124 1.00 81.75 116 PRO A O 1
ATOM 958 N N . ARG A 1 117 ? -9.436 3.836 10.820 1.00 81.12 117 ARG A N 1
ATOM 959 C CA . ARG A 1 117 ? -10.434 4.237 11.837 1.00 81.12 117 ARG A CA 1
ATOM 960 C C . ARG A 1 117 ? -11.557 5.146 11.302 1.00 81.12 117 ARG A C 1
ATOM 962 O O . ARG A 1 117 ? -12.718 4.824 11.551 1.00 81.12 117 ARG A O 1
ATOM 969 N N . PRO A 1 118 ? -11.297 6.200 10.496 1.00 85.06 118 PRO A N 1
ATOM 970 C CA . PRO A 1 118 ? -12.372 7.037 9.948 1.00 85.06 118 PRO A CA 1
ATOM 971 C C . PRO A 1 118 ? -13.337 6.271 9.029 1.00 85.06 118 PRO A C 1
ATOM 973 O O . PRO A 1 118 ? -14.537 6.542 8.997 1.00 85.06 118 PRO A O 1
ATOM 976 N N . THR A 1 119 ? -12.821 5.294 8.279 1.00 85.88 119 THR A N 1
ATOM 977 C CA . THR A 1 119 ? -13.616 4.455 7.372 1.00 85.88 119 THR A CA 1
ATOM 978 C C . THR A 1 119 ? -14.428 3.432 8.154 1.00 85.88 119 THR A C 1
ATOM 980 O O . THR A 1 119 ? -15.615 3.253 7.870 1.00 85.88 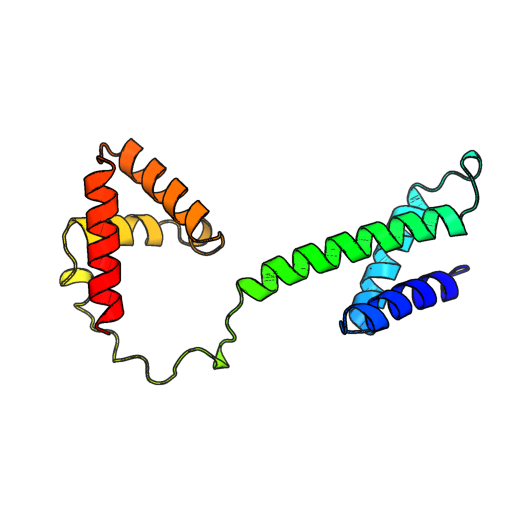119 THR A O 1
ATOM 983 N N . ALA A 1 120 ? -13.817 2.801 9.161 1.00 87.50 120 ALA A N 1
ATOM 984 C CA . ALA A 1 120 ? -14.503 1.889 10.069 1.00 87.50 120 ALA A CA 1
ATOM 985 C C . ALA A 1 120 ? -15.667 2.599 10.778 1.00 87.50 120 ALA A C 1
ATOM 987 O O . ALA A 1 120 ? -16.785 2.087 10.778 1.00 87.50 120 ALA A O 1
ATOM 988 N N . TYR A 1 121 ? -15.436 3.825 11.261 1.00 88.06 121 TYR A N 1
ATOM 989 C CA . TYR A 1 121 ? -16.448 4.658 11.908 1.00 88.06 121 TYR A CA 1
ATOM 990 C C . TYR A 1 121 ? -17.632 4.965 10.981 1.00 88.06 121 TYR A C 1
ATOM 992 O O . TYR A 1 121 ? -18.782 4.690 11.319 1.00 88.06 121 TYR A O 1
ATOM 1000 N N . LYS A 1 122 ? -17.366 5.451 9.758 1.00 89.88 122 LYS A N 1
ATOM 1001 C CA . LYS A 1 122 ? -18.416 5.709 8.755 1.00 89.88 122 LYS A CA 1
ATOM 1002 C C . LYS A 1 122 ? -19.218 4.449 8.415 1.00 89.88 122 LYS A C 1
ATOM 1004 O O . LYS A 1 122 ? -20.438 4.514 8.264 1.00 89.88 122 LYS A O 1
ATOM 1009 N N . ARG A 1 123 ? -18.552 3.295 8.288 1.00 90.69 123 ARG A N 1
ATOM 1010 C CA . ARG A 1 123 ? -19.213 2.006 8.020 1.00 90.69 123 ARG A CA 1
ATOM 1011 C C . ARG A 1 123 ? -20.102 1.582 9.179 1.00 90.69 123 ARG A C 1
ATOM 1013 O O . ARG A 1 123 ? -21.246 1.202 8.942 1.00 90.69 123 ARG A O 1
ATOM 1020 N N . LEU A 1 124 ? -19.591 1.660 10.403 1.00 91.00 124 LEU A N 1
ATOM 1021 C CA . LEU A 1 124 ? -20.326 1.300 11.609 1.00 91.00 124 LEU A CA 1
ATOM 1022 C C . LEU A 1 124 ? -21.565 2.182 11.764 1.00 91.00 124 LEU A C 1
ATOM 1024 O O . LEU A 1 124 ? -22.668 1.666 11.927 1.00 91.00 124 LEU A O 1
ATOM 1028 N N . HIS A 1 125 ? -21.395 3.491 11.582 1.00 90.69 125 HIS A N 1
ATOM 1029 C CA . HIS A 1 125 ? -22.493 4.445 11.586 1.00 90.69 125 HIS A CA 1
ATOM 1030 C C . HIS A 1 125 ? -23.554 4.085 10.545 1.00 90.69 125 HIS A C 1
ATOM 1032 O O . HIS A 1 125 ? -24.728 3.992 10.875 1.00 90.69 125 HIS A O 1
ATOM 1038 N N . ARG A 1 126 ? -23.164 3.800 9.296 1.00 90.75 126 ARG A N 1
ATOM 1039 C CA . ARG A 1 126 ? -24.111 3.388 8.247 1.00 90.75 126 ARG A CA 1
ATOM 1040 C C . ARG A 1 126 ? -24.885 2.123 8.628 1.00 90.75 126 ARG A C 1
ATOM 1042 O O . ARG A 1 126 ? -26.090 2.052 8.406 1.00 90.75 126 ARG A O 1
ATOM 1049 N N . VAL A 1 127 ? -24.207 1.125 9.195 1.00 91.38 127 VAL A N 1
ATOM 1050 C CA . VAL A 1 127 ? -24.842 -0.137 9.606 1.00 91.38 127 VAL A CA 1
ATOM 1051 C C . VAL A 1 127 ? -25.839 0.084 10.742 1.00 91.38 127 VAL A C 1
ATOM 1053 O O . VAL A 1 127 ? -26.920 -0.497 10.712 1.00 91.38 127 VAL A O 1
ATOM 1056 N N . LEU A 1 128 ? -25.497 0.911 11.730 1.00 90.56 128 LEU A N 1
ATOM 1057 C CA . LEU A 1 128 ? -26.359 1.178 12.883 1.00 90.56 128 LEU A CA 1
ATOM 1058 C C . LEU A 1 128 ? -27.509 2.130 12.533 1.00 90.56 128 LEU A C 1
ATOM 1060 O O . LEU A 1 128 ? -28.640 1.884 12.945 1.00 90.56 128 LEU A O 1
ATOM 1064 N N . SER A 1 129 ? -27.283 3.141 11.690 1.00 89.62 129 SER A N 1
ATOM 1065 C CA . SER A 1 129 ? -28.355 4.006 11.176 1.00 89.62 129 SER A CA 1
ATOM 1066 C C . SER A 1 129 ? -29.392 3.224 10.374 1.00 89.62 129 SER A C 1
ATOM 1068 O O . SER A 1 129 ? -30.585 3.437 10.558 1.00 89.62 129 SER A O 1
ATOM 1070 N N . ASN A 1 130 ? -28.970 2.243 9.566 1.00 90.88 130 ASN A N 1
ATOM 1071 C CA . ASN A 1 130 ? -29.898 1.336 8.879 1.00 90.88 130 ASN A CA 1
ATOM 1072 C C . ASN A 1 130 ? -30.725 0.469 9.848 1.00 90.88 130 ASN A C 1
ATOM 1074 O O . ASN A 1 130 ? -31.772 -0.042 9.465 1.00 90.88 130 ASN A O 1
ATOM 1078 N N . LYS A 1 131 ? -30.269 0.299 11.096 1.00 87.81 131 LYS A N 1
ATOM 1079 C CA . LYS A 1 131 ? -31.012 -0.352 12.187 1.00 87.81 131 LYS A CA 1
ATOM 1080 C C . LYS A 1 131 ? -31.830 0.645 13.027 1.00 87.81 131 LYS A C 1
ATOM 1082 O O . LYS A 1 131 ? -32.312 0.277 14.092 1.00 87.81 131 LYS A O 1
ATOM 1087 N N . GLY A 1 132 ? -31.958 1.898 12.585 1.00 90.81 132 GLY A N 1
ATOM 1088 C CA . GLY A 1 132 ? -32.735 2.943 13.258 1.00 90.81 132 GLY A CA 1
ATOM 1089 C C . GLY A 1 132 ? -31.981 3.723 14.338 1.00 90.81 132 GLY A C 1
ATOM 1090 O O . GLY A 1 132 ? -32.600 4.461 15.102 1.00 90.81 132 GLY A O 1
ATOM 1091 N N . TRP A 1 133 ? -30.657 3.581 14.439 1.00 92.62 133 TRP A N 1
ATOM 1092 C CA . TRP A 1 133 ? -29.886 4.302 15.451 1.00 92.62 133 TRP A CA 1
ATOM 1093 C C . TRP A 1 133 ? -29.607 5.746 15.037 1.00 92.62 133 TRP A C 1
ATOM 1095 O O . TRP A 1 133 ? -29.170 6.018 13.915 1.00 92.62 133 TRP A O 1
ATOM 1105 N N . LYS A 1 134 ? -29.795 6.669 15.986 1.00 91.88 134 LYS A N 1
ATOM 1106 C CA . LYS A 1 134 ? -29.377 8.068 15.853 1.00 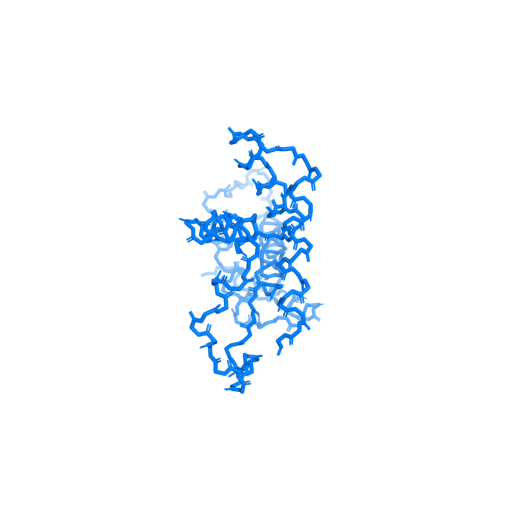91.88 134 LYS A CA 1
ATOM 1107 C C . LYS A 1 134 ? -27.859 8.193 15.993 1.00 91.88 134 LYS A C 1
ATOM 1109 O O . LYS A 1 134 ? -27.241 7.450 16.753 1.00 91.88 134 LYS A O 1
ATOM 1114 N N . THR A 1 135 ? -27.285 9.177 15.308 1.00 87.62 135 THR A N 1
ATOM 1115 C CA . THR A 1 135 ? -25.847 9.489 15.323 1.00 87.62 135 THR A CA 1
ATOM 1116 C C . THR A 1 135 ? -25.282 9.648 16.733 1.00 87.62 135 THR A C 1
ATOM 1118 O O . THR A 1 135 ? -24.247 9.072 17.052 1.00 87.62 135 THR A O 1
ATOM 1121 N N . GLU A 1 136 ? -25.999 10.371 17.593 1.00 89.69 136 GLU A N 1
ATOM 1122 C CA . GLU A 1 136 ? -25.611 10.641 18.985 1.00 89.69 136 GLU A CA 1
ATOM 1123 C C . GLU A 1 136 ? -25.494 9.352 19.807 1.00 89.69 136 GLU A C 1
ATOM 1125 O O . GLU A 1 136 ? -24.528 9.165 20.540 1.00 89.69 136 GLU A O 1
ATOM 1130 N N . ARG A 1 137 ? -26.431 8.413 19.620 1.00 91.31 137 ARG A N 1
ATOM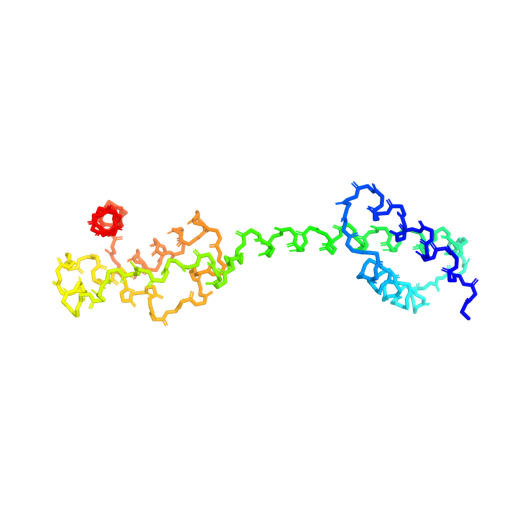 1131 C CA . ARG A 1 137 ? -26.420 7.108 20.298 1.00 91.31 137 ARG A CA 1
ATOM 1132 C C . ARG A 1 137 ? -25.218 6.266 19.871 1.00 91.31 137 ARG A C 1
ATOM 1134 O O . ARG A 1 137 ? -24.565 5.645 20.699 1.00 91.31 137 ARG A O 1
ATOM 1141 N N . VAL A 1 138 ? -24.896 6.276 18.574 1.00 88.88 138 VAL A N 1
ATOM 1142 C CA . VAL A 1 138 ? -23.710 5.581 18.047 1.00 88.88 138 VAL A CA 1
ATOM 1143 C C . VAL A 1 138 ? -22.426 6.191 18.613 1.00 88.88 138 VAL A C 1
ATOM 1145 O O . VAL A 1 138 ? -21.527 5.456 19.009 1.00 88.88 138 VAL A O 1
ATOM 1148 N N . GLN A 1 139 ? -22.339 7.522 18.668 1.00 89.62 139 GLN A N 1
ATOM 1149 C CA . GLN A 1 139 ? -21.207 8.237 19.262 1.00 89.62 139 GLN A CA 1
ATOM 1150 C C . GLN A 1 139 ? -21.020 7.885 20.734 1.00 89.62 139 GLN A C 1
ATOM 1152 O O . GLN A 1 139 ? -19.903 7.561 21.135 1.00 89.62 139 GLN A O 1
ATOM 1157 N N . GLN A 1 140 ? -22.106 7.903 21.507 1.00 88.81 140 GLN A N 1
ATOM 1158 C CA . GLN A 1 140 ? -22.065 7.588 22.926 1.00 88.81 140 GLN A CA 1
ATOM 1159 C C . GLN A 1 140 ? -21.635 6.139 23.165 1.00 88.81 140 GLN A C 1
ATOM 1161 O O . GLN A 1 140 ? -20.684 5.917 23.901 1.00 88.81 140 GLN A O 1
ATOM 1166 N N . GLY A 1 141 ? -22.220 5.166 22.461 1.00 89.38 141 GLY A N 1
ATOM 1167 C CA . GLY A 1 141 ? -21.838 3.761 22.633 1.00 89.38 141 GLY A CA 1
ATOM 1168 C C . GLY A 1 141 ? -20.390 3.452 22.223 1.00 89.38 141 GLY A C 1
ATOM 1169 O O . GLY A 1 141 ? -19.760 2.576 22.808 1.00 89.38 141 GLY A O 1
ATOM 1170 N N . ILE A 1 142 ? -19.825 4.177 21.248 1.00 87.94 142 ILE A N 1
ATOM 1171 C CA . ILE A 1 142 ? -18.391 4.071 20.917 1.00 87.94 142 ILE A CA 1
ATOM 1172 C C . ILE A 1 142 ? -17.535 4.679 22.029 1.00 87.94 142 ILE A C 1
ATOM 1174 O O . ILE A 1 142 ? -16.517 4.099 22.391 1.00 87.94 142 ILE A O 1
ATOM 1178 N N . LYS A 1 143 ? -17.946 5.823 22.583 1.00 87.88 143 LYS A N 1
ATOM 1179 C CA . LYS A 1 143 ? -17.244 6.467 23.695 1.00 87.88 143 LYS A CA 1
ATOM 1180 C C . LYS A 1 143 ? -17.248 5.588 24.947 1.00 87.88 143 LYS A C 1
ATOM 1182 O O . LYS A 1 143 ? -16.215 5.476 25.592 1.00 87.88 143 LYS A O 1
ATOM 1187 N N . ASP A 1 144 ? -18.369 4.939 25.251 1.00 85.62 144 ASP A N 1
ATOM 1188 C CA . ASP A 1 144 ? -18.490 4.007 26.377 1.00 85.62 144 ASP A CA 1
ATOM 1189 C C . ASP A 1 144 ? -17.514 2.831 26.222 1.00 85.62 144 ASP A C 1
ATOM 1191 O O . ASP A 1 144 ? -16.806 2.483 27.162 1.00 85.62 144 ASP A O 1
ATOM 1195 N N . LEU A 1 145 ? -17.412 2.271 25.008 1.00 85.94 145 LEU A N 1
ATOM 1196 C CA . LEU A 1 145 ? -16.413 1.248 24.690 1.00 85.94 145 LEU A CA 1
ATOM 1197 C C . LEU A 1 145 ? -14.990 1.784 24.870 1.00 85.94 145 LEU A C 1
ATOM 1199 O O . LEU A 1 145 ? -14.161 1.129 25.484 1.00 85.94 145 LEU A O 1
ATOM 1203 N N . GLU A 1 146 ? -14.684 2.971 24.349 1.00 84.50 146 GLU A N 1
ATOM 1204 C CA . GLU A 1 146 ? -13.347 3.555 24.486 1.00 84.50 146 GLU A CA 1
ATOM 1205 C C . GLU A 1 146 ? -12.956 3.759 25.953 1.00 84.50 146 GLU A C 1
ATOM 1207 O O . GLU A 1 146 ? -11.808 3.497 26.296 1.00 84.50 146 GLU A O 1
ATOM 1212 N N . VAL A 1 147 ? -13.887 4.170 26.819 1.00 83.62 147 VAL A N 1
ATOM 1213 C CA . VAL A 1 147 ? -13.632 4.330 28.258 1.00 83.62 147 VAL A CA 1
ATOM 1214 C C . VAL A 1 147 ? -13.337 2.985 28.920 1.00 83.62 147 VAL A C 1
ATOM 1216 O O . VAL A 1 147 ? -12.319 2.873 29.597 1.00 83.62 147 VAL A O 1
ATOM 1219 N N . GLU A 1 148 ? -14.170 1.970 28.680 1.00 79.56 148 GLU A N 1
ATOM 1220 C CA . GLU A 1 148 ? -14.021 0.640 29.289 1.00 79.56 148 GLU A CA 1
ATOM 1221 C C . GLU A 1 148 ? -12.757 -0.093 28.808 1.00 79.56 148 GLU A C 1
ATOM 1223 O O . GLU A 1 148 ? -12.123 -0.826 29.555 1.00 79.56 148 GLU A O 1
ATOM 1228 N N . PHE A 1 149 ? -12.355 0.109 27.551 1.00 72.94 149 PHE A N 1
ATOM 1229 C CA . PHE A 1 149 ? -11.118 -0.469 27.017 1.00 72.94 149 PHE A CA 1
ATOM 1230 C C . PHE A 1 149 ? -9.869 0.364 27.335 1.00 72.94 149 PHE A C 1
ATOM 1232 O O . PHE A 1 149 ? -8.765 -0.137 27.156 1.00 72.94 149 PHE A O 1
ATOM 1239 N N . SER A 1 150 ? -10.020 1.614 27.789 1.00 72.19 150 SER A N 1
ATOM 1240 C CA . SER A 1 150 ? -8.900 2.442 28.270 1.00 72.19 150 SER A CA 1
ATOM 1241 C C . SER A 1 150 ? -8.619 2.253 29.764 1.00 72.19 150 SER A C 1
ATOM 1243 O O . SER A 1 150 ? -7.601 2.742 30.247 1.00 72.19 150 SER A O 1
ATOM 1245 N N . SER A 1 151 ? -9.531 1.613 30.503 1.00 60.22 151 SER A N 1
ATOM 1246 C CA . SER A 1 151 ? -9.377 1.271 31.923 1.00 60.22 151 SER A CA 1
ATOM 1247 C C . SER A 1 151 ? -8.794 -0.130 32.161 1.00 60.22 151 SER A C 1
ATOM 1249 O O . SER A 1 151 ? -8.533 -0.472 33.316 1.00 60.22 151 SER A O 1
ATOM 1251 N N . LEU A 1 152 ? -8.593 -0.912 31.091 1.00 58.31 152 LEU A N 1
ATOM 1252 C CA . LEU A 1 152 ? -7.879 -2.197 31.065 1.00 58.31 152 LEU A CA 1
ATOM 1253 C C . LEU A 1 152 ? -6.380 -1.987 30.827 1.00 58.31 152 LEU A C 1
ATOM 1255 O O . LEU A 1 152 ? -5.600 -2.742 31.445 1.00 58.31 152 LEU A O 1
#

Foldseek 3Di:
DVCLVLLLVLLVVCCVVPVDDSVVLSVQLVVQLVVQVVVDDVVVHDSSVSSSVSSNVRSVVVVVVVVLVVVQDDDPVNPPPPDPDPPPCLLVPADPLLNVLVVVCVVCVVCQSSDDPVNNLVVSCVVVVVVVDDPVSNVVSVVSVVVSVVVD

Sequence (152 aa):
MNNINLIRKIAWSFHKTTGKDWEDLFREATLAYLEALHTYDPERGKITTYMWWCITSHLKSYLRKEATLTNHIYSIEDIPTDLPVFNPSLFESLTEDGQQIAKTVLKCPKKFVTCPRPTAYKRLHRVLSNKGWKTERVQQGIKDLEVEFSSL

pLDDT: mean 86.49, std 12.24, range [56.06, 98.31]

Radius of gyration: 24.24 Å; chains: 1; bounding box: 54×24×66 Å

Secondary structure (DSSP, 8-state):
-TTHHHHHHHHHHHHHHH---HHHHHHHHHHHHHHHHTT--GGGS-HHHHHHHHHHHHHHHHHHHHHHHHTT---GGGS-TT-----TTHHHHS-HHHHHHHHHHHTSGGGTTTS-HHHHHHHHHHHHHTTT--HHHHHHHHHHHHHHHH--